Protein AF-A0A4Q9V6M1-F1 (afdb_monomer_lite)

Foldseek 3Di:
DWDWDWDADPVPRETEIETDDDDDPPVCVVLCVSLVVLLVVLVVQVVVQVVGPDFYKYKYKDLALCVQVVVVLFFAQKPDHLQRDHDPVVLVVLVVVCVVVVQVVQADPRSQKGFQPAQVDDDDPVVVVVRVVVCVVVVRCSCVNVVADVNNVMIGMMMTTRHDPVSSVVSCCVNCPPPPDD

Radius of gyration: 16.91 Å; chains: 1; bounding box: 39×59×36 Å

Sequence (182 aa):
MTGWSEMSSEKEERVIIYLGLSCVNNQYKENKLGSKLYYTFTKEALQLQSNYSNPILLFGTTATPVILLTLPKIWDKVEPNLDGSYSKHGEKIIRQIQKELDLEKFSTYHPYVLKKIAVKTRYADFERRRFKDICKKFDLRTFEILDIDETQGDRMMILCNLPSEIKFQELERKLFPQIQDA

Secondary structure (DSSP, 8-state):
-----EEEETTTTEEEEEE------GGGGGGTHHHHHHHHHHHHHHHHHTT-SSPPEEEEE-SSTTHHHHGGGTSEEEES-TTS---HHHHHHHHHHHHHTT-GGGB-SSTTEESSTTTT----HHHHHHHHHHHHHTT--HHHHTT--GGGT-EEEEEEEPPPHHHHHHHHHHHS------

pLDDT: mean 87.45, std 11.3, range [41.06, 97.69]

Structure (mmCIF, N/CA/C/O backbone):
data_AF-A0A4Q9V6M1-F1
#
_entry.id   AF-A0A4Q9V6M1-F1
#
loop_
_atom_site.group_PDB
_atom_site.id
_atom_site.type_symbol
_atom_site.label_atom_id
_atom_site.label_alt_id
_atom_site.label_comp_id
_atom_site.label_asym_id
_atom_site.label_entity_id
_atom_site.label_seq_id
_atom_site.pdbx_PDB_ins_code
_atom_site.Cartn_x
_atom_site.Cartn_y
_atom_site.Cartn_z
_atom_site.occupancy
_atom_site.B_iso_or_equiv
_atom_site.auth_seq_id
_atom_site.auth_comp_id
_atom_site.auth_asym_id
_atom_site.auth_atom_id
_atom_site.pdbx_PDB_model_num
ATOM 1 N N . MET A 1 1 ? -6.581 9.194 -11.191 1.00 41.06 1 MET A N 1
ATOM 2 C CA . MET A 1 1 ? -7.744 8.412 -10.726 1.00 41.06 1 MET A CA 1
ATOM 3 C C . MET A 1 1 ? -7.282 7.566 -9.556 1.00 41.06 1 MET A C 1
ATOM 5 O O . MET A 1 1 ? -6.180 7.041 -9.637 1.00 41.06 1 MET A O 1
ATOM 9 N N . THR A 1 2 ? -8.063 7.505 -8.486 1.00 50.19 2 THR A N 1
ATOM 10 C CA . THR A 1 2 ? -7.902 6.575 -7.361 1.00 50.19 2 THR A CA 1
ATOM 11 C C . THR A 1 2 ? -9.219 5.817 -7.282 1.00 50.19 2 THR A C 1
ATOM 13 O O . THR A 1 2 ? -10.262 6.445 -7.147 1.00 50.19 2 THR A O 1
ATOM 16 N N . GLY A 1 3 ? -9.192 4.502 -7.479 1.00 52.84 3 GLY A N 1
ATOM 17 C CA . GLY A 1 3 ? -10.361 3.654 -7.255 1.00 52.84 3 GLY A CA 1
ATOM 18 C C . GLY A 1 3 ? -10.274 3.060 -5.860 1.00 52.84 3 GLY A C 1
ATOM 19 O O . GLY A 1 3 ? -9.186 2.635 -5.467 1.00 52.84 3 GLY A O 1
ATOM 20 N N . TRP A 1 4 ? -11.384 3.031 -5.132 1.00 61.91 4 TRP A N 1
ATOM 21 C CA . TRP A 1 4 ? -11.462 2.318 -3.868 1.00 61.91 4 TRP A CA 1
ATOM 22 C C . TRP A 1 4 ? -12.788 1.589 -3.708 1.00 61.91 4 TRP A C 1
ATOM 24 O O . TRP A 1 4 ? -13.782 1.936 -4.342 1.00 61.91 4 TRP A O 1
ATOM 34 N N . SER A 1 5 ? -12.773 0.550 -2.881 1.00 61.28 5 SER A N 1
ATOM 35 C CA . SER A 1 5 ? -13.949 -0.231 -2.509 1.00 61.28 5 SER A CA 1
ATOM 36 C C . SER A 1 5 ? -13.931 -0.471 -1.011 1.00 61.28 5 SER A C 1
ATOM 38 O O . SER A 1 5 ? -12.869 -0.744 -0.445 1.00 61.28 5 SER A O 1
ATOM 40 N N . GLU A 1 6 ? -15.099 -0.375 -0.391 1.00 71.06 6 GLU A N 1
ATOM 41 C CA . GLU A 1 6 ? -15.291 -0.704 1.015 1.00 71.06 6 GLU A CA 1
ATOM 42 C C . GLU A 1 6 ? -15.527 -2.202 1.176 1.00 71.06 6 GLU A C 1
ATOM 44 O O . GLU A 1 6 ? -16.203 -2.839 0.368 1.00 71.06 6 GLU A O 1
ATOM 49 N N . MET A 1 7 ? -14.960 -2.753 2.239 1.00 74.06 7 MET A N 1
ATOM 50 C CA . MET A 1 7 ? -15.196 -4.112 2.685 1.00 74.06 7 MET A CA 1
ATOM 51 C C . MET A 1 7 ? -15.472 -4.073 4.183 1.00 74.06 7 MET A C 1
ATOM 53 O O . MET A 1 7 ? -14.733 -3.439 4.943 1.00 74.06 7 MET A O 1
ATOM 57 N N . SER A 1 8 ? -16.549 -4.730 4.598 1.00 65.69 8 SER A N 1
ATOM 58 C CA . SER A 1 8 ? -16.904 -4.880 6.005 1.00 65.69 8 SER A CA 1
ATOM 59 C C . SER A 1 8 ? -16.423 -6.241 6.484 1.00 65.69 8 SER A C 1
ATOM 61 O O . SER A 1 8 ? -16.858 -7.269 5.977 1.00 65.69 8 SER A O 1
ATOM 63 N N . SER A 1 9 ? -15.537 -6.251 7.477 1.00 61.34 9 SER A N 1
ATOM 64 C CA . SER A 1 9 ? -15.196 -7.482 8.189 1.00 61.34 9 SER A CA 1
ATOM 65 C C . SER A 1 9 ? -16.256 -7.739 9.259 1.00 61.34 9 SER A C 1
ATOM 67 O O . SER A 1 9 ? -16.283 -7.028 10.265 1.00 61.34 9 SER A O 1
ATOM 69 N N . GLU A 1 10 ? -17.096 -8.766 9.081 1.00 57.97 10 GLU A N 1
ATOM 70 C CA . GLU A 1 10 ? -18.091 -9.185 10.092 1.00 57.97 10 GLU A CA 1
ATOM 71 C C . GLU A 1 10 ? -17.448 -9.502 11.452 1.00 57.97 10 GLU A C 1
ATOM 73 O O . GLU A 1 10 ? -18.087 -9.387 12.492 1.00 57.97 10 GLU A O 1
ATOM 78 N N . LYS A 1 11 ? -16.166 -9.891 11.458 1.00 61.78 11 LYS A N 1
ATOM 79 C CA . LYS A 1 11 ? -15.429 -10.246 12.677 1.00 61.78 11 LYS A CA 1
ATOM 80 C C . LYS A 1 11 ? -14.791 -9.067 13.400 1.00 61.78 11 LYS A C 1
ATOM 82 O O . LYS A 1 11 ? -14.495 -9.201 14.582 1.00 61.78 11 LYS A O 1
ATOM 87 N N . GLU A 1 12 ? -14.526 -7.961 12.711 1.00 59.28 12 GLU A N 1
ATOM 88 C CA . GLU A 1 12 ? -13.816 -6.815 13.295 1.00 59.28 12 GLU A CA 1
ATOM 89 C C . GLU A 1 12 ? -14.648 -5.525 13.328 1.00 59.28 12 GLU A C 1
ATOM 91 O O . GLU A 1 12 ? -14.142 -4.512 13.803 1.00 59.28 12 GLU A O 1
ATOM 96 N N . GLU A 1 13 ? -15.885 -5.532 12.813 1.00 72.38 13 GLU A N 1
ATOM 97 C CA . GLU A 1 13 ? -16.752 -4.343 12.715 1.00 72.38 13 GLU A CA 1
ATOM 98 C C . GLU A 1 13 ? -15.994 -3.109 12.192 1.00 72.38 13 GLU A C 1
ATOM 100 O O . GLU A 1 13 ? -16.082 -2.002 12.729 1.00 72.38 13 GLU A O 1
ATOM 105 N N . ARG A 1 14 ? -15.166 -3.306 11.162 1.00 79.44 14 ARG A N 1
ATOM 106 C CA . ARG A 1 14 ? -14.309 -2.251 10.622 1.00 79.44 14 ARG A CA 1
ATOM 107 C C . ARG A 1 14 ? -14.441 -2.137 9.119 1.00 79.44 14 ARG A C 1
ATOM 109 O O . ARG A 1 14 ? -14.565 -3.143 8.419 1.00 79.44 14 ARG A O 1
ATOM 116 N N . VAL A 1 15 ? -14.340 -0.901 8.644 1.00 87.12 15 VAL A N 1
ATOM 117 C CA . VAL A 1 15 ? -14.247 -0.592 7.220 1.00 87.12 15 VAL A CA 1
ATOM 118 C C . VAL A 1 15 ? -12.803 -0.757 6.775 1.00 87.12 15 VAL A C 1
ATOM 120 O O . VAL A 1 15 ? -11.878 -0.190 7.367 1.00 87.12 15 VAL A O 1
ATOM 123 N N . ILE A 1 16 ? -12.622 -1.539 5.718 1.00 90.31 16 ILE A N 1
ATOM 124 C CA . ILE A 1 16 ? -11.350 -1.697 5.028 1.00 90.31 16 ILE A CA 1
ATOM 125 C C . ILE A 1 16 ? -11.520 -1.150 3.610 1.00 90.31 16 ILE A C 1
ATOM 127 O O . ILE A 1 16 ? -12.424 -1.561 2.887 1.00 90.31 16 ILE A O 1
ATOM 131 N N . ILE A 1 17 ? -10.656 -0.218 3.215 1.00 91.06 17 ILE A N 1
ATOM 132 C CA . ILE A 1 17 ? -10.711 0.455 1.920 1.00 91.06 17 ILE A CA 1
ATOM 133 C C . ILE A 1 17 ? -9.565 -0.037 1.036 1.00 91.06 17 ILE A C 1
ATOM 135 O O . ILE A 1 17 ? -8.391 0.095 1.391 1.00 91.06 17 ILE A O 1
ATOM 139 N N . TYR A 1 18 ? -9.894 -0.572 -0.140 1.00 90.62 18 TYR A N 1
ATOM 140 C CA . TYR A 1 18 ? -8.885 -0.903 -1.146 1.00 90.62 18 TYR A CA 1
ATOM 141 C C . TYR A 1 18 ? -8.310 0.363 -1.791 1.00 90.62 18 TYR A C 1
ATOM 143 O O . TYR A 1 18 ? -9.040 1.190 -2.320 1.00 90.62 18 TYR A O 1
ATOM 151 N N . LEU A 1 19 ? -6.992 0.495 -1.811 1.00 85.12 19 LEU A N 1
ATOM 152 C CA . LEU A 1 19 ? -6.237 1.536 -2.485 1.00 85.12 19 LEU A CA 1
ATOM 153 C C . LEU A 1 19 ? -5.849 1.044 -3.877 1.00 85.12 19 LEU A C 1
ATOM 155 O O . LEU A 1 19 ? -4.853 0.339 -4.061 1.00 85.12 19 LEU A O 1
ATOM 159 N N . GLY A 1 20 ? -6.644 1.434 -4.868 1.00 76.19 20 GLY A N 1
ATOM 160 C CA . GLY A 1 20 ? -6.369 1.140 -6.264 1.00 76.19 20 GLY A CA 1
ATOM 161 C C . GLY A 1 20 ? -5.202 1.938 -6.852 1.00 76.19 20 GLY A C 1
ATOM 162 O O . GLY A 1 20 ? -4.547 2.765 -6.211 1.00 76.19 20 GLY A O 1
ATOM 163 N N . LEU A 1 21 ? -4.956 1.691 -8.139 1.00 65.62 21 LEU A N 1
ATOM 164 C CA . LEU A 1 21 ? -3.894 2.328 -8.915 1.00 65.62 21 LEU A CA 1
ATOM 165 C C . LEU A 1 21 ? -4.053 3.852 -8.945 1.00 65.62 21 LEU A C 1
ATOM 167 O O . LEU A 1 21 ? -5.059 4.363 -9.431 1.00 65.62 21 LEU A O 1
ATOM 171 N N . SER A 1 22 ? -3.009 4.575 -8.533 1.00 69.69 22 SER A N 1
ATOM 172 C CA . SER A 1 22 ? -2.840 5.988 -8.868 1.00 69.69 22 SER A CA 1
ATOM 173 C C . SER A 1 22 ? -1.962 6.112 -10.113 1.00 69.69 22 SER A C 1
ATOM 175 O O . SER A 1 22 ? -0.796 5.707 -10.099 1.00 69.69 22 SER A O 1
ATOM 177 N N . CYS A 1 23 ? -2.490 6.701 -11.181 1.00 70.88 23 CYS A N 1
ATOM 178 C CA . CYS A 1 23 ? -1.719 7.034 -12.375 1.00 70.88 23 CYS A CA 1
ATOM 179 C C . CYS A 1 23 ? -1.672 8.551 -12.586 1.00 70.88 23 CYS A C 1
ATOM 181 O O . CYS A 1 23 ? -2.643 9.270 -12.340 1.00 70.88 23 CYS A O 1
ATOM 183 N N . VAL A 1 24 ? -0.517 9.030 -13.043 1.00 75.44 24 VAL A N 1
ATOM 184 C CA . VAL A 1 24 ? -0.285 10.421 -13.436 1.00 75.44 24 VAL A CA 1
ATOM 185 C C . VAL A 1 24 ? 0.382 10.386 -14.801 1.00 75.44 24 VAL A C 1
ATOM 187 O O . VAL A 1 24 ? 1.338 9.631 -14.998 1.00 75.44 24 VAL A O 1
ATOM 190 N N . ASN A 1 25 ? -0.114 11.192 -15.737 1.00 74.38 25 ASN A N 1
ATOM 191 C CA . ASN A 1 25 ? 0.525 11.354 -17.039 1.00 74.38 25 ASN A CA 1
ATOM 192 C C . ASN A 1 25 ? 1.978 11.829 -16.839 1.00 74.38 25 ASN A C 1
ATOM 194 O O . ASN A 1 25 ? 2.245 12.723 -16.035 1.00 74.38 25 ASN A O 1
ATOM 198 N N . ASN A 1 26 ? 2.916 11.210 -17.565 1.00 72.12 26 ASN A N 1
ATOM 199 C CA . ASN A 1 26 ? 4.349 11.490 -17.479 1.00 72.12 26 ASN A CA 1
ATOM 200 C C . ASN A 1 26 ? 4.680 12.984 -17.578 1.00 72.12 26 ASN A C 1
ATOM 202 O O . ASN A 1 26 ? 5.561 13.438 -16.854 1.00 72.12 26 ASN A O 1
ATOM 206 N N . GLN A 1 27 ? 3.939 13.740 -18.393 1.00 76.81 27 GLN A N 1
ATOM 207 C CA . GLN A 1 27 ? 4.121 15.185 -18.576 1.00 76.81 27 GLN A CA 1
ATOM 208 C C . GLN A 1 27 ? 3.910 16.005 -17.294 1.00 76.81 27 GLN A C 1
ATOM 210 O O . GLN A 1 27 ? 4.387 17.128 -17.202 1.00 76.81 27 GLN A O 1
ATOM 215 N N . TYR A 1 28 ? 3.229 15.448 -16.289 1.00 77.50 28 TYR A N 1
ATOM 216 C CA . TYR A 1 28 ? 2.901 16.141 -15.042 1.00 77.50 28 TYR A CA 1
ATOM 217 C C . TYR A 1 28 ? 3.469 15.453 -13.793 1.00 77.50 28 TYR A C 1
ATOM 219 O O . TYR A 1 28 ? 3.050 15.755 -12.671 1.00 77.50 28 TYR A O 1
ATOM 227 N N . LYS A 1 29 ? 4.417 14.517 -13.952 1.00 68.94 29 LYS A N 1
ATOM 228 C CA . LYS A 1 29 ? 5.021 13.793 -12.818 1.00 68.94 29 LYS A CA 1
ATOM 229 C C . LYS A 1 29 ? 5.750 14.718 -11.837 1.00 68.94 29 LYS A C 1
ATOM 231 O O . LYS A 1 29 ? 5.734 14.443 -10.639 1.00 68.94 29 LYS A O 1
ATOM 236 N N . GLU A 1 30 ? 6.321 15.821 -12.315 1.00 72.62 30 GLU A N 1
ATOM 237 C CA . GLU A 1 30 ? 7.067 16.774 -11.479 1.00 72.62 30 GLU A CA 1
ATOM 238 C C . GLU A 1 30 ? 6.159 17.658 -10.606 1.00 72.62 30 GLU A C 1
ATOM 240 O O . GLU A 1 30 ? 6.577 18.144 -9.558 1.00 72.62 30 GLU A O 1
ATOM 245 N N . ASN A 1 31 ? 4.866 17.754 -10.934 1.00 76.44 31 ASN A N 1
ATOM 246 C CA . ASN A 1 31 ? 3.902 18.610 -10.230 1.00 76.44 31 ASN A CA 1
ATOM 247 C C . ASN A 1 31 ? 3.324 17.982 -8.948 1.00 76.44 31 ASN A C 1
ATOM 249 O O . ASN A 1 31 ? 2.294 18.432 -8.437 1.00 76.44 31 ASN A O 1
ATOM 253 N N . LYS A 1 32 ? 3.943 16.905 -8.440 1.00 81.38 32 LYS A N 1
ATOM 254 C CA . LYS A 1 32 ? 3.490 16.137 -7.263 1.00 81.38 32 LYS A CA 1
ATOM 255 C C . LYS A 1 32 ? 2.017 15.690 -7.337 1.00 81.38 32 LYS A C 1
ATOM 257 O O . LYS A 1 32 ? 1.391 15.455 -6.304 1.00 81.38 32 LYS A O 1
ATOM 262 N N . LEU A 1 33 ? 1.447 15.542 -8.540 1.00 82.88 33 LEU A N 1
ATOM 263 C CA . LEU A 1 33 ? 0.019 15.231 -8.708 1.00 82.88 33 LEU A CA 1
ATOM 264 C C . LEU A 1 33 ? -0.380 13.906 -8.051 1.00 82.88 33 LEU A C 1
ATOM 266 O O . LEU A 1 33 ? -1.464 13.812 -7.490 1.00 82.88 33 LEU A O 1
ATOM 270 N N . GLY A 1 34 ? 0.504 12.903 -8.059 1.00 82.12 34 GLY A N 1
ATOM 271 C CA . GLY A 1 34 ? 0.242 11.625 -7.392 1.00 82.12 34 GLY A CA 1
ATOM 272 C C . GLY A 1 34 ? 0.051 11.797 -5.884 1.00 82.12 34 GLY A C 1
ATOM 273 O O . GLY A 1 34 ? -0.902 11.279 -5.316 1.00 82.12 34 GLY A O 1
ATOM 274 N N . SER A 1 35 ? 0.899 12.603 -5.243 1.00 85.56 35 SER A N 1
ATOM 275 C CA . SER A 1 35 ? 0.762 12.915 -3.818 1.00 85.56 35 SER A CA 1
ATOM 276 C C . SER A 1 35 ? -0.483 13.751 -3.522 1.00 85.56 35 SER A C 1
ATOM 278 O O . SER A 1 35 ? -1.119 13.527 -2.499 1.00 85.56 35 SER A O 1
ATOM 280 N N . LYS A 1 36 ? -0.872 14.670 -4.419 1.00 88.44 36 LYS A N 1
ATOM 281 C CA . LYS A 1 36 ? -2.126 15.430 -4.286 1.00 88.44 36 LYS A CA 1
ATOM 282 C C . LYS A 1 36 ? -3.361 14.531 -4.393 1.00 88.44 36 LYS A C 1
ATOM 284 O O . LYS A 1 36 ? -4.284 14.711 -3.613 1.00 88.44 36 LYS A O 1
ATOM 289 N N . LEU A 1 37 ? -3.350 13.528 -5.277 1.00 87.00 37 LEU A N 1
ATOM 290 C CA . LEU A 1 37 ? -4.416 12.518 -5.345 1.00 87.00 37 LEU A CA 1
ATOM 291 C C . LEU A 1 37 ? -4.535 11.737 -4.031 1.00 87.00 37 LEU A C 1
ATOM 293 O O . LEU A 1 37 ? -5.634 11.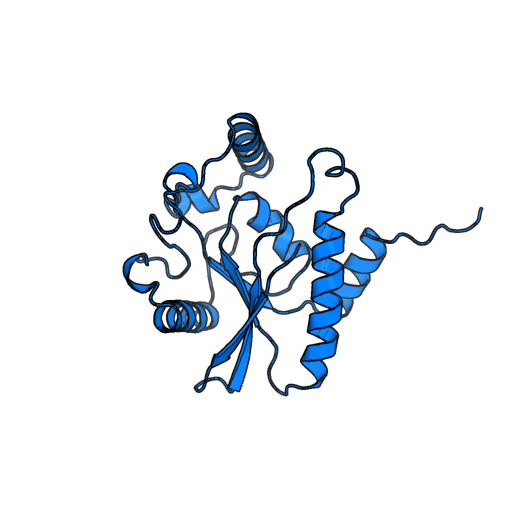599 -3.502 1.00 87.00 37 LEU A O 1
ATOM 297 N N . TYR A 1 38 ? -3.409 11.277 -3.474 1.00 88.94 38 TYR A N 1
ATOM 298 C CA . TYR A 1 38 ? -3.416 10.605 -2.173 1.00 88.94 38 TYR A CA 1
ATOM 299 C C . TYR A 1 38 ? -3.880 11.520 -1.037 1.00 88.94 38 TYR A C 1
ATOM 301 O O . TYR A 1 38 ? -4.592 11.053 -0.153 1.00 88.94 38 TYR A O 1
ATOM 309 N N . TYR A 1 39 ? -3.530 12.809 -1.060 1.00 91.56 39 TYR A N 1
ATOM 310 C CA . TYR A 1 39 ? -4.034 13.786 -0.093 1.00 91.56 39 TYR A CA 1
ATOM 311 C C . TYR A 1 39 ? -5.556 13.946 -0.190 1.00 91.56 39 TYR A C 1
ATOM 313 O O . TYR A 1 39 ? -6.225 13.847 0.835 1.00 91.56 39 TYR A O 1
ATOM 321 N N . THR A 1 40 ? -6.112 14.132 -1.394 1.00 90.75 40 THR A N 1
ATOM 322 C CA . THR A 1 40 ? -7.566 14.271 -1.587 1.00 90.75 40 THR A CA 1
ATOM 323 C C . THR A 1 40 ? -8.304 13.042 -1.070 1.00 90.75 40 THR A C 1
ATOM 325 O O . THR A 1 40 ? -9.200 13.182 -0.245 1.00 90.75 40 THR A O 1
ATOM 328 N N . PHE A 1 41 ? -7.856 11.845 -1.458 1.00 91.56 41 PHE A N 1
ATOM 329 C CA . PHE A 1 41 ? -8.413 10.599 -0.933 1.00 91.56 41 PHE A CA 1
ATOM 330 C C . PHE A 1 41 ? -8.319 10.529 0.599 1.00 91.56 41 PHE A C 1
ATOM 332 O O . PHE A 1 41 ? -9.283 10.189 1.274 1.00 91.56 41 PHE A O 1
ATOM 339 N N . THR A 1 42 ? -7.160 10.875 1.165 1.00 92.25 42 THR A N 1
ATOM 340 C CA . THR A 1 42 ? -6.949 10.822 2.618 1.00 92.25 42 THR A CA 1
ATOM 341 C C . THR A 1 42 ? -7.890 11.773 3.352 1.00 92.25 42 THR A C 1
ATOM 343 O O . THR A 1 42 ? -8.436 11.403 4.386 1.00 92.25 42 THR A O 1
ATOM 346 N N . LYS A 1 43 ? -8.122 12.971 2.805 1.00 93.56 43 LYS A N 1
ATOM 347 C CA . LYS A 1 43 ? -9.065 13.948 3.356 1.00 93.56 43 LYS A CA 1
ATOM 348 C C . LYS A 1 43 ? -10.488 13.392 3.397 1.00 93.56 43 LYS A C 1
ATOM 350 O O . LYS A 1 43 ? -11.149 13.495 4.425 1.00 93.56 43 LYS A O 1
ATOM 355 N N . GLU A 1 44 ? -10.940 12.786 2.303 1.00 92.31 44 GLU A N 1
ATOM 356 C CA . GLU A 1 44 ? -12.268 12.165 2.211 1.00 92.31 44 GLU A CA 1
ATOM 357 C C . GLU A 1 44 ? -12.399 10.976 3.173 1.00 92.31 44 GLU A C 1
ATOM 359 O O . GLU A 1 44 ? -13.384 10.865 3.899 1.00 92.31 44 GLU A O 1
ATOM 364 N N . ALA A 1 45 ? -11.374 10.128 3.262 1.00 91.88 45 ALA A N 1
ATOM 365 C CA . ALA A 1 45 ? -11.373 8.989 4.173 1.00 91.88 45 ALA A CA 1
ATOM 366 C C . ALA A 1 45 ? -11.341 9.410 5.658 1.00 91.88 45 ALA A C 1
ATOM 368 O O . ALA A 1 45 ? -11.984 8.770 6.488 1.00 91.88 45 ALA A O 1
ATOM 369 N N . LEU A 1 46 ? -10.655 10.507 6.005 1.00 93.31 46 LEU A N 1
ATOM 370 C CA . LEU A 1 46 ? -10.695 11.095 7.352 1.00 93.31 46 LEU A CA 1
ATOM 371 C C . LEU A 1 46 ? -12.075 11.673 7.692 1.00 93.31 46 LEU A C 1
ATOM 373 O O . LEU A 1 46 ? -12.526 11.547 8.827 1.00 93.31 46 LEU A O 1
ATOM 377 N N . GLN A 1 47 ? -12.776 12.268 6.723 1.00 92.50 47 GLN A N 1
ATOM 378 C CA . GLN A 1 47 ? -14.166 12.689 6.923 1.00 92.50 47 GLN A CA 1
ATOM 379 C C . GLN A 1 47 ? -15.073 11.476 7.154 1.00 92.50 47 GLN A C 1
ATOM 381 O O . GLN A 1 47 ? -15.865 11.470 8.096 1.00 92.50 47 GLN A O 1
ATOM 386 N N . LEU A 1 48 ? -14.903 10.421 6.354 1.00 90.38 48 LEU A N 1
ATOM 387 C CA . LEU A 1 48 ? -15.646 9.170 6.490 1.00 90.38 48 LEU A CA 1
ATOM 388 C C . LEU A 1 48 ? -15.408 8.485 7.846 1.00 90.38 48 LEU A C 1
ATOM 390 O O . LEU A 1 48 ? -16.352 7.958 8.429 1.00 90.38 48 LEU A O 1
ATOM 394 N N . GLN A 1 49 ? -14.181 8.535 8.379 1.00 90.75 49 GLN A N 1
ATOM 395 C CA . GLN A 1 49 ? -13.812 7.958 9.680 1.00 90.75 49 GLN A CA 1
ATOM 396 C C . GLN A 1 49 ? -14.718 8.422 10.828 1.00 90.75 49 GLN A C 1
ATOM 398 O O . GLN A 1 49 ? -14.945 7.651 11.758 1.00 90.75 49 GLN A O 1
ATOM 403 N N . SER A 1 50 ? -15.253 9.646 10.768 1.00 89.81 50 SER A N 1
ATOM 404 C CA . SER A 1 50 ? -16.140 10.183 11.811 1.00 89.81 50 SER A CA 1
ATOM 405 C C . SER A 1 50 ? -17.450 9.400 11.982 1.00 89.81 50 SER A C 1
ATOM 407 O O . SER A 1 50 ? -18.062 9.468 13.045 1.00 89.81 50 SER A O 1
ATOM 409 N N . ASN A 1 51 ? -17.843 8.605 10.980 1.00 89.25 51 ASN A N 1
ATOM 410 C CA . ASN A 1 51 ? -19.042 7.766 11.018 1.00 89.25 51 ASN A CA 1
ATOM 411 C C . ASN A 1 51 ? -18.805 6.386 11.656 1.00 89.25 51 ASN A C 1
ATOM 413 O O . ASN A 1 51 ? -19.747 5.606 11.780 1.00 89.25 51 ASN A O 1
ATOM 417 N N . TYR A 1 52 ? -17.567 6.065 12.045 1.00 86.25 52 TYR A N 1
ATOM 418 C CA . TYR A 1 52 ? -17.188 4.734 12.517 1.00 86.25 52 TYR A CA 1
ATOM 419 C C . TYR A 1 52 ? -16.443 4.800 13.851 1.00 86.25 52 TYR A C 1
ATOM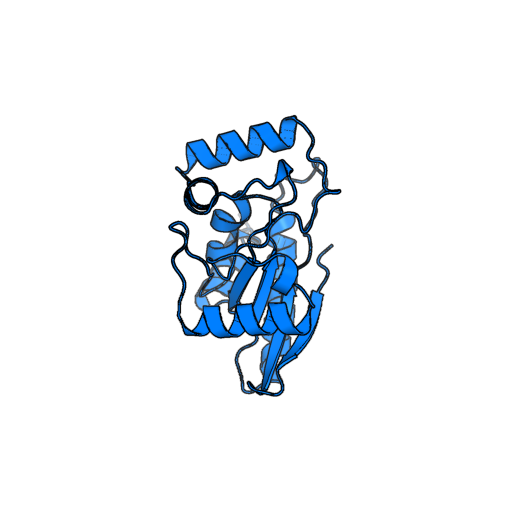 421 O O . TYR A 1 52 ? -15.546 5.619 14.047 1.00 86.25 52 TYR A O 1
ATOM 429 N N . SER A 1 53 ? -16.784 3.887 14.762 1.00 86.50 53 SER A N 1
ATOM 430 C CA . SER A 1 53 ? -16.111 3.723 16.059 1.00 86.50 53 SER A CA 1
ATOM 431 C C . SER A 1 53 ? -14.707 3.131 15.916 1.00 86.50 53 SER A C 1
ATOM 433 O O . SER A 1 53 ? -13.794 3.495 16.657 1.00 86.50 53 SER A O 1
ATOM 435 N N . ASN A 1 54 ? -14.526 2.231 14.947 1.00 87.81 54 ASN A N 1
ATOM 436 C CA . ASN A 1 54 ? -13.254 1.583 14.666 1.00 87.81 54 ASN A CA 1
ATOM 437 C C . ASN A 1 54 ? -12.443 2.358 13.615 1.00 87.81 54 ASN A C 1
ATOM 439 O O . ASN A 1 54 ? -13.009 2.849 12.633 1.00 87.81 54 ASN A O 1
ATOM 443 N N . PRO A 1 55 ? -11.104 2.427 13.755 1.00 90.19 55 PRO A N 1
ATOM 444 C CA . PRO A 1 55 ? -10.252 3.019 12.735 1.00 90.19 55 PRO A CA 1
ATOM 445 C C . PRO A 1 55 ? -10.361 2.283 11.395 1.00 90.19 55 PRO A C 1
ATOM 447 O O . PRO A 1 55 ? -10.147 1.061 11.331 1.00 90.19 55 PRO A O 1
ATOM 450 N N . ILE A 1 56 ? -10.631 3.053 10.341 1.00 92.50 56 ILE A N 1
ATOM 451 C CA . ILE A 1 56 ? -10.598 2.639 8.944 1.00 92.50 56 ILE A CA 1
ATOM 452 C C . ILE A 1 56 ? -9.192 2.144 8.624 1.00 92.50 56 ILE A C 1
ATOM 454 O O . ILE A 1 56 ? -8.185 2.799 8.919 1.00 92.50 56 ILE A O 1
ATOM 458 N N . LEU A 1 57 ? -9.140 0.976 7.994 1.00 93.94 57 LEU A N 1
ATOM 459 C CA . LEU A 1 57 ? -7.915 0.438 7.427 1.00 93.94 57 LEU A CA 1
ATOM 460 C C . LEU A 1 57 ? -7.898 0.640 5.927 1.00 93.94 57 LEU A C 1
ATOM 462 O O . LEU A 1 57 ? -8.926 0.614 5.257 1.00 93.94 57 LEU A O 1
ATOM 466 N N . LEU A 1 58 ? -6.698 0.791 5.403 1.00 94.75 58 LEU A N 1
ATOM 467 C CA . LEU A 1 58 ? -6.428 0.867 3.987 1.00 94.75 58 LEU A CA 1
ATOM 468 C C . LEU A 1 58 ? -5.604 -0.357 3.598 1.00 94.75 58 LEU A C 1
ATOM 470 O O . LEU A 1 58 ? -4.679 -0.731 4.320 1.00 94.75 58 LEU A O 1
ATOM 474 N N . PHE A 1 59 ? -5.894 -0.965 2.455 1.00 94.62 59 PHE A N 1
ATOM 475 C CA . PHE A 1 59 ? -5.038 -2.011 1.901 1.00 94.62 59 PHE A CA 1
ATOM 476 C C . PHE A 1 59 ? -4.842 -1.832 0.407 1.00 94.62 59 PHE A C 1
ATOM 478 O O . PHE A 1 59 ? -5.692 -1.275 -0.265 1.00 94.62 59 PHE A O 1
ATOM 485 N N . GLY A 1 60 ? -3.744 -2.320 -0.148 1.00 93.31 60 GLY A N 1
ATOM 486 C CA . GLY A 1 60 ? -3.494 -2.239 -1.584 1.00 93.31 60 GLY A CA 1
ATOM 487 C C . GLY A 1 60 ? -2.516 -3.300 -2.047 1.00 93.31 60 GLY A C 1
ATOM 488 O O . GLY A 1 60 ? -2.036 -4.101 -1.252 1.00 93.31 60 GLY A O 1
ATOM 489 N N . THR A 1 61 ? -2.190 -3.292 -3.335 1.00 93.38 61 THR A N 1
ATOM 490 C CA . THR A 1 61 ? -1.105 -4.108 -3.894 1.00 93.38 61 THR A CA 1
ATOM 491 C C . THR A 1 61 ? -0.067 -3.210 -4.543 1.00 93.38 61 THR A C 1
ATOM 493 O O . THR A 1 61 ? -0.422 -2.262 -5.248 1.00 93.38 61 THR A O 1
ATOM 496 N N . THR A 1 62 ? 1.214 -3.505 -4.348 1.00 90.00 62 THR A N 1
ATOM 497 C CA . THR A 1 62 ? 2.300 -2.764 -4.984 1.00 90.00 62 THR A CA 1
ATOM 498 C C . THR A 1 62 ? 2.221 -2.908 -6.495 1.00 90.00 62 THR A C 1
ATOM 500 O O . THR A 1 62 ? 2.032 -3.999 -7.007 1.00 90.00 62 THR A O 1
ATOM 503 N N . ALA A 1 63 ? 2.380 -1.811 -7.226 1.00 81.25 63 ALA A N 1
ATOM 504 C CA . ALA A 1 63 ? 2.693 -1.872 -8.654 1.00 81.25 63 ALA A CA 1
ATOM 505 C C . ALA A 1 63 ? 4.170 -1.564 -8.926 1.00 81.25 63 ALA A C 1
ATOM 507 O O . ALA A 1 63 ? 4.618 -1.721 -10.056 1.00 81.25 63 ALA A O 1
ATOM 508 N N . THR A 1 64 ? 4.881 -1.020 -7.935 1.00 85.00 64 THR A N 1
ATOM 509 C CA . THR A 1 64 ? 6.311 -0.707 -7.992 1.00 85.00 64 THR A CA 1
ATOM 510 C C . THR A 1 64 ? 6.870 -0.782 -6.566 1.00 85.00 64 THR A C 1
ATOM 512 O O . THR A 1 64 ? 6.155 -0.353 -5.650 1.00 85.00 64 THR A O 1
ATOM 515 N N . PRO A 1 65 ? 8.143 -1.150 -6.342 1.00 86.12 65 PRO A N 1
ATOM 516 C CA . PRO A 1 65 ? 8.752 -1.135 -5.006 1.00 86.12 65 PRO A CA 1
ATOM 517 C C . PRO A 1 65 ? 8.841 0.279 -4.404 1.00 86.12 65 PRO A C 1
ATOM 519 O O . PRO A 1 65 ? 8.828 0.453 -3.189 1.00 86.12 65 PRO A O 1
ATOM 522 N N . VAL A 1 66 ? 8.839 1.325 -5.240 1.00 86.56 66 VAL A N 1
ATOM 523 C CA . VAL A 1 66 ? 8.910 2.743 -4.822 1.00 86.56 66 VAL A CA 1
ATOM 524 C C . VAL A 1 66 ? 7.773 3.137 -3.874 1.00 86.56 66 VAL A C 1
ATOM 526 O O . VAL A 1 66 ? 7.902 4.078 -3.085 1.00 86.56 66 VAL A O 1
ATOM 529 N N . ILE A 1 67 ? 6.651 2.420 -3.936 1.00 87.81 67 ILE A N 1
ATOM 530 C CA . ILE A 1 67 ? 5.495 2.681 -3.084 1.00 87.81 67 ILE A CA 1
ATOM 531 C C . ILE A 1 67 ? 5.842 2.493 -1.598 1.00 87.81 67 ILE A C 1
ATOM 533 O O . ILE A 1 67 ? 5.384 3.278 -0.773 1.00 87.81 67 ILE A O 1
ATOM 537 N N . LEU A 1 68 ? 6.772 1.589 -1.269 1.00 90.94 68 LEU A N 1
ATOM 538 C CA . LEU A 1 68 ? 7.246 1.345 0.099 1.00 90.94 68 LEU A CA 1
ATOM 539 C C . LEU A 1 68 ? 7.962 2.545 0.717 1.00 90.94 68 LEU A C 1
ATOM 541 O O . LEU A 1 68 ? 7.930 2.737 1.924 1.00 90.94 68 LEU A O 1
ATOM 545 N N . LEU A 1 69 ? 8.556 3.401 -0.114 1.00 91.00 69 LEU A N 1
ATOM 546 C CA . LEU A 1 69 ? 9.192 4.645 0.327 1.00 91.00 69 LEU A CA 1
ATOM 547 C C . LEU A 1 69 ? 8.207 5.818 0.382 1.00 91.00 69 LEU A C 1
ATOM 549 O O . LEU A 1 69 ? 8.504 6.865 0.962 1.00 91.00 69 LEU A O 1
ATOM 553 N N . THR A 1 70 ? 7.067 5.681 -0.295 1.00 88.75 70 THR A N 1
ATOM 554 C CA . THR A 1 70 ? 6.099 6.762 -0.491 1.00 88.75 70 THR A CA 1
ATOM 555 C C . THR A 1 70 ? 5.002 6.708 0.558 1.00 88.75 70 THR A C 1
ATOM 557 O O . THR A 1 70 ? 4.729 7.723 1.195 1.00 88.75 70 THR A O 1
ATOM 560 N N . LEU A 1 71 ? 4.404 5.535 0.778 1.00 91.12 71 LEU A N 1
ATOM 561 C CA . LEU A 1 71 ? 3.251 5.395 1.666 1.00 91.12 71 LEU A CA 1
ATOM 562 C C . LEU A 1 71 ? 3.537 5.773 3.123 1.00 91.12 71 LEU A C 1
ATOM 564 O O . LEU A 1 71 ? 2.712 6.489 3.686 1.00 91.12 71 LEU A O 1
ATOM 568 N N . PRO A 1 72 ? 4.692 5.433 3.730 1.00 92.88 72 PRO A N 1
ATOM 569 C CA . PRO A 1 72 ? 4.978 5.828 5.114 1.00 92.88 72 PRO A CA 1
ATOM 570 C C . PRO A 1 72 ? 5.042 7.347 5.337 1.00 92.88 72 PRO A C 1
ATOM 572 O O . PRO A 1 72 ? 4.909 7.818 6.466 1.00 92.88 72 PRO A O 1
ATOM 575 N N . LYS A 1 73 ? 5.230 8.132 4.264 1.00 91.19 73 LYS A N 1
ATOM 576 C CA . LYS A 1 73 ? 5.221 9.605 4.307 1.00 91.19 73 LYS A CA 1
ATOM 577 C C . LYS A 1 73 ? 3.810 10.194 4.305 1.00 91.19 73 LYS A C 1
ATOM 579 O O . LYS A 1 73 ? 3.669 11.389 4.543 1.00 91.19 73 LYS A O 1
ATOM 584 N N . ILE A 1 74 ? 2.805 9.383 3.982 1.00 92.00 74 ILE A N 1
ATOM 585 C CA . ILE A 1 74 ? 1.407 9.791 3.802 1.00 92.00 74 ILE A CA 1
ATOM 586 C C . ILE A 1 74 ? 0.541 9.180 4.901 1.00 92.00 74 ILE A C 1
ATOM 588 O O . ILE A 1 74 ? -0.250 9.891 5.503 1.00 92.00 74 ILE A O 1
ATOM 592 N N . TRP A 1 75 ? 0.721 7.891 5.184 1.00 95.00 75 TRP A N 1
ATOM 593 C CA . TRP A 1 75 ? -0.115 7.098 6.084 1.00 95.00 75 TRP A CA 1
ATOM 594 C C . TRP A 1 75 ? 0.669 6.543 7.270 1.00 95.00 75 TRP A C 1
ATOM 596 O O . TRP A 1 75 ? 1.906 6.555 7.288 1.00 95.00 75 TRP A O 1
ATOM 606 N N . ASP A 1 76 ? -0.065 6.078 8.279 1.00 96.12 76 ASP A N 1
ATOM 607 C CA . ASP A 1 76 ? 0.494 5.505 9.501 1.00 96.12 76 ASP A CA 1
ATOM 608 C C . ASP A 1 76 ? 0.462 3.980 9.475 1.00 96.12 76 ASP A C 1
ATOM 610 O O . ASP A 1 76 ? -0.338 3.373 8.767 1.00 96.12 76 ASP A O 1
ATOM 614 N N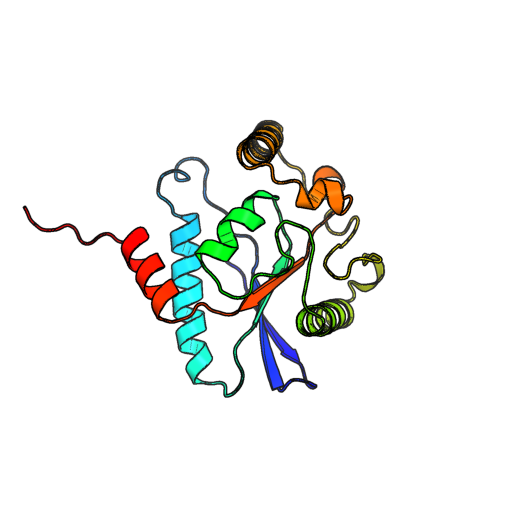 . LYS A 1 77 ? 1.355 3.361 10.259 1.00 95.69 77 LYS A N 1
ATOM 615 C CA . LYS A 1 77 ? 1.438 1.900 10.439 1.00 95.69 77 LYS A CA 1
ATOM 616 C C . LYS A 1 77 ? 1.418 1.126 9.112 1.00 95.69 77 LYS A C 1
ATOM 618 O O . LYS A 1 77 ? 0.658 0.179 8.951 1.00 95.69 77 LYS A O 1
ATOM 623 N N . VAL A 1 78 ? 2.226 1.576 8.151 1.00 96.19 78 VAL A N 1
ATOM 624 C CA . VAL A 1 78 ? 2.365 0.899 6.858 1.00 96.19 78 VAL A CA 1
ATOM 625 C C . VAL A 1 78 ? 3.084 -0.430 7.068 1.00 96.19 78 VAL A C 1
ATOM 627 O O . VAL A 1 78 ? 4.200 -0.446 7.579 1.00 96.19 78 VAL A O 1
ATOM 630 N N . GLU A 1 79 ? 2.451 -1.519 6.651 1.00 97.06 79 GLU A N 1
ATOM 631 C CA . GLU A 1 79 ? 2.982 -2.876 6.716 1.00 97.06 79 GLU A CA 1
ATOM 632 C C . GLU A 1 79 ? 2.928 -3.553 5.332 1.00 97.06 79 GLU A C 1
ATOM 634 O O . GLU A 1 79 ? 1.976 -3.324 4.577 1.00 97.06 79 GLU A O 1
ATOM 639 N N . PRO A 1 80 ? 3.916 -4.400 4.987 1.00 96.19 80 PRO A N 1
ATOM 640 C CA . PRO A 1 80 ? 5.090 -4.730 5.794 1.00 96.19 80 PRO A CA 1
ATOM 641 C C . PRO A 1 80 ? 6.121 -3.583 5.794 1.00 96.19 80 PRO A C 1
ATOM 643 O O . PRO A 1 80 ? 6.083 -2.687 4.947 1.00 96.19 80 PRO A O 1
ATOM 646 N N . ASN A 1 81 ? 7.045 -3.611 6.755 1.00 95.06 81 ASN A N 1
ATOM 647 C CA . ASN A 1 81 ? 8.192 -2.706 6.817 1.00 95.06 81 ASN A CA 1
ATOM 648 C C . ASN A 1 81 ? 9.175 -2.968 5.659 1.00 95.06 81 ASN A C 1
ATOM 650 O O . ASN A 1 81 ? 9.078 -3.961 4.937 1.00 95.06 81 ASN A O 1
ATOM 654 N N . LEU A 1 82 ? 10.171 -2.090 5.493 1.00 93.88 82 LEU A N 1
ATOM 655 C CA . LEU A 1 82 ? 11.177 -2.218 4.425 1.00 93.88 82 LEU A CA 1
ATOM 656 C C . LEU A 1 82 ? 12.042 -3.487 4.542 1.00 93.88 82 LEU A C 1
ATOM 658 O O . LEU A 1 82 ? 12.584 -3.949 3.542 1.00 93.88 82 LEU A O 1
ATOM 662 N N . ASP A 1 83 ? 12.164 -4.067 5.730 1.00 93.94 83 ASP A N 1
ATOM 663 C CA . ASP A 1 83 ? 12.846 -5.346 5.963 1.00 93.94 83 ASP A CA 1
ATOM 664 C C . ASP A 1 83 ? 11.921 -6.567 5.782 1.00 93.94 83 ASP A C 1
ATOM 666 O O . ASP A 1 83 ? 12.350 -7.703 5.962 1.00 93.94 83 ASP A O 1
ATOM 670 N N . GLY A 1 84 ? 10.653 -6.341 5.426 1.00 94.31 84 GLY A N 1
ATOM 671 C CA . GLY A 1 84 ? 9.625 -7.369 5.308 1.00 94.31 84 GLY A CA 1
ATOM 672 C C . GLY A 1 84 ? 8.926 -7.713 6.625 1.00 94.31 84 GLY A C 1
ATOM 673 O O . GLY A 1 84 ? 7.971 -8.479 6.607 1.00 94.31 84 GLY A O 1
ATOM 674 N N . SER A 1 85 ? 9.332 -7.153 7.767 1.00 96.62 85 SER A N 1
ATOM 675 C CA . SER A 1 85 ? 8.664 -7.431 9.043 1.00 96.62 85 SER A CA 1
ATOM 676 C C . SER A 1 85 ? 7.234 -6.872 9.085 1.00 96.62 85 SER A C 1
ATOM 678 O O . SER A 1 85 ? 6.908 -5.871 8.445 1.00 96.62 85 SER A O 1
ATOM 680 N N . TYR A 1 86 ? 6.359 -7.527 9.848 1.00 97.50 86 TYR A N 1
ATOM 681 C CA . TYR A 1 86 ? 4.953 -7.152 10.014 1.00 97.50 86 TYR A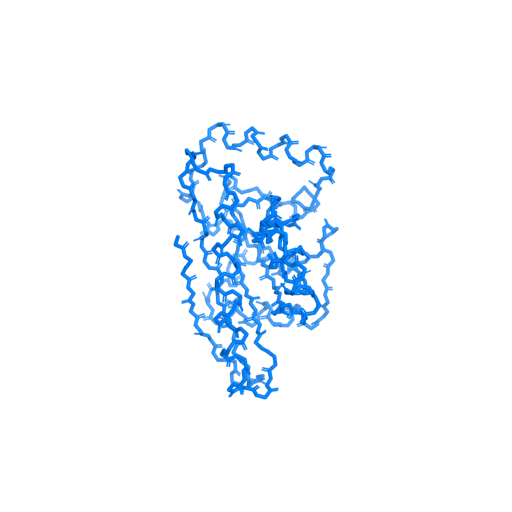 CA 1
ATOM 682 C C . TYR A 1 86 ? 4.444 -7.560 11.401 1.00 97.50 86 TYR A C 1
ATOM 684 O O . TYR A 1 86 ? 5.016 -8.437 12.057 1.00 97.50 86 TYR A O 1
ATOM 692 N N . SER A 1 87 ? 3.355 -6.944 11.864 1.00 97.50 87 SER A N 1
ATOM 693 C CA . SER A 1 87 ? 2.728 -7.318 13.132 1.00 97.50 87 SER A CA 1
ATOM 694 C C . SER A 1 87 ? 1.816 -8.542 12.997 1.00 97.50 87 SER A C 1
ATOM 696 O O . SER A 1 87 ? 1.217 -8.804 11.954 1.00 97.50 87 SER A O 1
ATOM 698 N N . LYS A 1 88 ? 1.618 -9.279 14.099 1.00 96.62 88 LYS A N 1
ATOM 699 C CA . LYS A 1 88 ? 0.634 -10.378 14.145 1.00 96.62 88 LYS A CA 1
ATOM 700 C C . LYS A 1 88 ? -0.804 -9.917 13.928 1.00 96.62 88 LYS A C 1
ATOM 702 O O . LYS A 1 88 ? -1.632 -10.706 13.483 1.00 96.62 88 LYS A O 1
ATOM 707 N N . HIS A 1 89 ? -1.097 -8.659 14.246 1.00 93.31 89 HIS A N 1
ATOM 708 C CA . HIS A 1 89 ? -2.394 -8.055 13.966 1.00 93.31 89 HIS A CA 1
ATOM 709 C C . HIS A 1 89 ? -2.593 -7.863 12.460 1.00 93.31 89 HIS A C 1
ATOM 711 O O . HIS A 1 89 ? -3.574 -8.352 11.904 1.00 93.31 89 HIS A O 1
ATOM 717 N N . GLY A 1 90 ? -1.619 -7.249 11.785 1.00 95.50 90 GLY A N 1
ATOM 718 C CA . GLY A 1 90 ? -1.656 -7.066 10.337 1.00 95.50 90 GLY A CA 1
ATOM 719 C C . GLY A 1 90 ? -1.687 -8.376 9.557 1.00 95.50 90 GLY A C 1
ATOM 720 O O . GLY A 1 90 ? -2.465 -8.506 8.614 1.00 95.50 90 GLY A O 1
ATOM 721 N N . GLU A 1 91 ? -0.945 -9.394 10.010 1.00 96.69 91 GLU A N 1
ATOM 722 C CA . GLU A 1 91 ? -1.010 -10.744 9.436 1.00 96.69 91 GLU A CA 1
ATOM 723 C C . GLU A 1 91 ? -2.442 -11.293 9.411 1.00 96.69 91 GLU A C 1
ATOM 725 O O . GLU A 1 91 ? -2.883 -11.810 8.384 1.00 96.69 91 GLU A O 1
ATOM 730 N N . LYS A 1 92 ? -3.178 -11.181 10.524 1.00 93.88 92 LYS A N 1
ATOM 731 C CA . LYS A 1 92 ? -4.563 -11.669 10.607 1.00 93.88 92 LYS A CA 1
ATOM 732 C C . LYS A 1 92 ? -5.465 -10.947 9.611 1.00 93.88 92 LYS A C 1
ATOM 734 O O . LYS A 1 92 ? -6.228 -11.606 8.908 1.00 93.88 92 LYS A O 1
ATOM 739 N N . ILE A 1 93 ? -5.336 -9.624 9.522 1.00 93.31 93 ILE A N 1
ATOM 740 C CA . ILE A 1 93 ? -6.131 -8.797 8.608 1.00 93.31 93 ILE A CA 1
ATOM 741 C C . ILE A 1 93 ? -5.828 -9.149 7.151 1.00 93.31 93 ILE A C 1
ATOM 743 O O . ILE A 1 93 ? -6.748 -9.384 6.375 1.00 93.31 93 ILE A O 1
ATOM 747 N N . ILE A 1 94 ? -4.554 -9.246 6.767 1.00 95.69 94 ILE A N 1
ATOM 748 C CA . ILE A 1 94 ? -4.178 -9.595 5.392 1.00 95.69 94 ILE A CA 1
ATOM 749 C C . ILE A 1 94 ? -4.662 -10.990 5.011 1.00 95.69 94 ILE A C 1
ATOM 751 O O . ILE A 1 94 ? -5.187 -11.165 3.914 1.00 95.69 94 ILE A O 1
ATOM 755 N N . ARG A 1 95 ? -4.543 -11.976 5.905 1.00 94.75 95 ARG A N 1
ATOM 756 C CA . ARG A 1 95 ? -5.071 -13.324 5.647 1.00 94.75 95 ARG A CA 1
ATOM 757 C C . ARG A 1 95 ? -6.588 -13.316 5.483 1.00 94.75 95 ARG A C 1
ATOM 759 O O . ARG A 1 95 ? -7.106 -14.018 4.621 1.00 94.75 95 ARG A O 1
ATOM 766 N N . GLN A 1 96 ? -7.295 -12.504 6.267 1.00 91.81 96 GLN A N 1
ATOM 767 C CA . GLN A 1 96 ? -8.732 -12.321 6.097 1.00 91.81 96 GLN A CA 1
ATOM 768 C C . GLN A 1 96 ? -9.063 -11.707 4.731 1.00 91.81 96 GLN A C 1
ATOM 770 O O . GLN A 1 96 ? -9.873 -12.276 4.005 1.00 91.81 96 GLN A O 1
ATOM 775 N N . ILE A 1 97 ? -8.390 -10.616 4.350 1.00 92.56 97 ILE A N 1
ATOM 776 C CA . ILE A 1 97 ? -8.565 -9.977 3.037 1.00 92.56 97 ILE A CA 1
ATOM 777 C C . ILE A 1 97 ? -8.300 -10.984 1.910 1.00 92.56 97 ILE A C 1
ATOM 779 O O . ILE A 1 97 ? -9.054 -11.050 0.944 1.00 92.56 97 ILE A O 1
ATOM 783 N N . GLN A 1 98 ? -7.247 -11.798 2.025 1.00 94.56 98 GLN A N 1
ATOM 784 C CA . GLN A 1 98 ? -6.936 -12.821 1.027 1.00 94.56 98 GLN A CA 1
ATOM 785 C C . GLN A 1 98 ? -8.049 -13.848 0.877 1.00 94.56 98 GLN A C 1
ATOM 787 O O . GLN A 1 98 ? -8.388 -14.204 -0.247 1.00 94.56 98 GLN A O 1
ATOM 792 N N . LYS A 1 99 ? -8.621 -14.308 1.989 1.00 92.62 99 LYS A N 1
ATOM 793 C CA . LYS A 1 99 ? -9.731 -15.256 1.975 1.00 92.62 99 LYS A CA 1
ATOM 794 C C . LYS A 1 99 ? -10.992 -14.650 1.356 1.00 92.62 99 LYS A C 1
ATOM 796 O O . LYS A 1 99 ? -11.617 -15.279 0.512 1.00 92.62 99 LYS A O 1
ATOM 801 N N . GLU A 1 100 ? -11.352 -13.431 1.750 1.00 90.62 100 GLU A N 1
ATOM 802 C CA . GLU A 1 100 ? -12.552 -12.741 1.250 1.00 90.62 100 GLU A CA 1
ATOM 803 C C . GLU A 1 100 ? -12.470 -12.430 -0.251 1.00 90.62 100 GLU A C 1
ATOM 805 O O . GLU A 1 100 ? -13.486 -12.436 -0.941 1.00 90.62 100 GLU A O 1
ATOM 810 N N . LEU A 1 101 ? -11.257 -12.223 -0.771 1.00 90.88 101 LEU A N 1
ATOM 811 C CA . LEU A 1 101 ? -11.006 -11.929 -2.182 1.00 90.88 101 LEU A CA 1
ATOM 812 C C . LEU A 1 101 ? -10.559 -13.150 -3.014 1.00 90.88 101 LEU A C 1
ATOM 814 O O . LEU A 1 101 ? -10.133 -12.972 -4.155 1.00 90.88 101 LEU A O 1
ATOM 818 N N . ASP A 1 102 ? -10.622 -14.372 -2.467 1.00 94.88 102 ASP A N 1
ATOM 819 C CA . ASP A 1 102 ? -10.157 -15.616 -3.119 1.00 94.88 102 ASP A CA 1
ATOM 820 C C . ASP A 1 102 ? -8.707 -15.526 -3.663 1.00 94.88 102 ASP A C 1
ATOM 822 O O . ASP A 1 102 ? -8.360 -15.974 -4.765 1.00 94.88 102 ASP A O 1
ATOM 826 N N . LEU A 1 103 ? -7.826 -14.896 -2.882 1.00 95.25 103 LEU A N 1
ATOM 827 C CA . LEU A 1 103 ? -6.412 -14.695 -3.211 1.00 95.25 103 LEU A CA 1
ATOM 828 C C . LEU A 1 103 ? -5.490 -15.750 -2.596 1.00 95.25 103 LEU A C 1
ATOM 830 O O . LEU A 1 103 ? -4.308 -15.777 -2.936 1.00 95.25 103 LEU A O 1
ATOM 834 N N . GLU A 1 104 ? -6.007 -16.633 -1.738 1.00 94.75 104 GLU A N 1
ATOM 835 C CA . GLU A 1 104 ? -5.220 -17.637 -1.001 1.00 94.75 104 GLU A CA 1
ATOM 836 C C . GLU A 1 104 ? -4.383 -18.534 -1.927 1.00 94.75 104 GLU A C 1
ATOM 838 O O . GLU A 1 104 ? -3.266 -18.919 -1.586 1.00 94.75 104 GLU A O 1
ATOM 843 N N . LYS A 1 105 ? -4.871 -18.798 -3.146 1.00 95.31 105 LYS A N 1
ATOM 844 C CA . LYS A 1 105 ? -4.154 -19.569 -4.179 1.00 95.31 105 LYS A CA 1
ATOM 845 C C . LYS A 1 105 ? -2.866 -18.914 -4.692 1.00 95.31 105 LYS A C 1
ATOM 847 O O . LYS A 1 105 ? -2.053 -19.590 -5.316 1.00 95.31 105 LYS A O 1
ATOM 852 N N . PHE A 1 106 ? -2.692 -17.612 -4.472 1.00 95.94 106 PHE A N 1
ATOM 853 C CA . PHE A 1 106 ? -1.490 -16.860 -4.842 1.00 95.94 106 PHE A CA 1
ATOM 854 C C . PHE A 1 106 ? -0.577 -16.589 -3.642 1.00 95.94 106 PHE A C 1
ATOM 856 O O . PHE A 1 106 ? 0.545 -16.114 -3.830 1.00 95.94 106 PHE A O 1
ATOM 863 N N . SER A 1 107 ? -1.049 -16.849 -2.423 1.00 92.50 107 SER A N 1
ATOM 864 C CA . SER A 1 107 ? -0.322 -16.557 -1.193 1.00 92.50 107 SER A CA 1
ATOM 865 C C . SER A 1 107 ? 0.933 -17.417 -1.049 1.00 92.50 107 SER A C 1
ATOM 867 O O . SER A 1 107 ? 1.029 -18.532 -1.560 1.00 92.50 107 SER A O 1
ATOM 869 N N . THR A 1 108 ? 1.908 -16.894 -0.310 1.00 94.25 108 THR A N 1
ATOM 870 C CA . THR A 1 108 ? 3.140 -17.613 0.045 1.00 94.25 108 THR A CA 1
ATOM 871 C C . THR A 1 108 ? 3.231 -17.826 1.557 1.00 94.25 108 THR A C 1
ATOM 873 O O . THR A 1 108 ? 2.300 -17.514 2.303 1.00 94.25 108 THR A O 1
ATOM 876 N N . TYR A 1 109 ? 4.377 -18.326 2.036 1.00 94.56 109 TYR A N 1
ATOM 877 C CA . TYR A 1 109 ? 4.689 -18.329 3.467 1.00 94.56 109 TYR A CA 1
ATOM 878 C C . TYR A 1 109 ? 4.612 -16.918 4.074 1.00 94.56 109 TYR A C 1
ATOM 880 O O . TYR A 1 109 ? 4.117 -16.745 5.189 1.00 94.56 109 TYR A O 1
ATOM 888 N N . HIS A 1 110 ? 5.054 -15.902 3.326 1.00 97.56 110 HIS A N 1
ATOM 889 C CA . HIS A 1 110 ? 4.930 -14.517 3.748 1.00 97.56 110 HIS A CA 1
ATOM 890 C C . HIS A 1 110 ? 3.513 -13.999 3.445 1.00 97.56 110 HIS A C 1
ATOM 892 O O . HIS A 1 110 ? 3.132 -13.932 2.272 1.00 97.56 110 HIS A O 1
ATOM 898 N N . PRO A 1 111 ? 2.730 -13.572 4.457 1.00 97.12 111 PRO A N 1
ATOM 899 C CA . PRO A 1 111 ? 1.316 -13.252 4.275 1.00 97.12 111 PRO A CA 1
ATOM 900 C C . PRO A 1 111 ? 1.094 -12.071 3.332 1.00 97.12 111 PRO A C 1
ATOM 902 O O . PRO A 1 111 ? 0.091 -12.041 2.643 1.00 97.12 111 PRO A O 1
ATOM 905 N N . TYR A 1 112 ? 2.030 -11.128 3.230 1.00 97.69 112 TYR A N 1
ATOM 906 C CA . TYR A 1 112 ? 1.892 -9.980 2.326 1.00 97.69 112 TYR A CA 1
ATOM 907 C C . TYR A 1 112 ? 2.343 -10.261 0.884 1.00 97.69 112 TYR A C 1
ATOM 909 O O . TYR A 1 112 ? 2.315 -9.345 0.076 1.00 97.69 112 TYR A O 1
ATOM 917 N N . VAL A 1 113 ? 2.783 -11.469 0.521 1.00 97.69 113 VAL A N 1
ATOM 918 C CA . VAL A 1 113 ? 3.288 -11.746 -0.839 1.00 97.69 113 VAL A CA 1
ATOM 919 C C . VAL A 1 113 ? 2.294 -12.591 -1.625 1.00 97.69 113 VAL A C 1
ATOM 921 O O . VAL A 1 113 ? 1.902 -13.669 -1.178 1.00 97.69 113 VAL A O 1
ATOM 924 N N . LEU A 1 114 ? 1.938 -12.105 -2.817 1.00 97.38 114 LEU A N 1
ATOM 925 C CA . LEU A 1 114 ? 1.084 -12.773 -3.794 1.00 97.38 114 LEU A CA 1
ATOM 926 C C . LEU A 1 114 ? 1.883 -13.056 -5.071 1.00 97.38 114 LEU A C 1
ATOM 928 O O . LEU A 1 114 ? 2.364 -12.133 -5.732 1.00 97.38 114 LEU A O 1
ATOM 932 N N . LYS A 1 115 ? 2.007 -14.327 -5.448 1.00 97.00 115 LYS A N 1
ATOM 933 C CA . LYS A 1 115 ? 2.734 -14.758 -6.647 1.00 97.00 115 LYS A CA 1
ATOM 934 C C . LYS A 1 115 ? 1.836 -14.757 -7.875 1.00 97.00 115 LYS A C 1
ATOM 936 O O . LYS A 1 115 ? 0.719 -15.261 -7.822 1.00 97.00 115 LYS A O 1
ATOM 941 N N . LYS A 1 116 ? 2.339 -14.244 -9.003 1.00 95.25 116 LYS A N 1
ATOM 942 C CA . LYS A 1 116 ? 1.691 -14.343 -10.328 1.00 95.25 116 LYS A CA 1
ATOM 943 C C . LYS A 1 116 ? 0.222 -13.882 -10.374 1.00 95.25 116 LYS A C 1
ATOM 945 O O . LYS A 1 116 ? -0.556 -14.358 -11.199 1.00 95.25 116 LYS A O 1
ATOM 950 N N . ILE A 1 117 ? -0.175 -12.930 -9.533 1.00 94.56 117 ILE A N 1
ATOM 951 C CA . ILE A 1 117 ? -1.544 -12.388 -9.541 1.00 94.56 117 ILE A CA 1
ATOM 952 C C . ILE A 1 117 ? -1.771 -11.416 -10.712 1.00 94.56 117 ILE A C 1
ATOM 954 O O . ILE A 1 117 ? -2.885 -11.262 -11.207 1.00 94.56 117 ILE A O 1
ATOM 958 N N . ALA A 1 118 ? -0.703 -10.782 -11.203 1.00 91.81 118 ALA A N 1
ATOM 959 C CA . ALA A 1 118 ? -0.757 -9.738 -12.222 1.00 91.81 118 ALA A CA 1
ATOM 960 C C . ALA A 1 118 ? 0.069 -10.078 -13.478 1.00 91.81 118 ALA A C 1
ATOM 962 O O . ALA A 1 118 ? 0.727 -9.211 -14.049 1.00 91.81 118 ALA A O 1
ATOM 963 N N . VAL A 1 119 ? 0.027 -11.333 -13.944 1.00 90.38 119 VAL A N 1
ATOM 964 C CA . VAL A 1 119 ? 0.837 -11.839 -15.084 1.00 90.38 119 VAL A CA 1
ATOM 965 C C . VAL A 1 119 ? 0.661 -11.070 -16.400 1.00 90.38 119 VAL A C 1
ATOM 967 O O . VAL A 1 119 ? 1.499 -11.154 -17.293 1.00 90.38 119 VAL A O 1
ATOM 970 N N . LYS A 1 120 ? -0.436 -10.319 -16.551 1.00 88.44 120 LYS A N 1
ATOM 971 C CA . LYS A 1 120 ? -0.706 -9.505 -17.746 1.00 88.44 120 LYS A CA 1
ATOM 972 C C . LYS A 1 120 ? -0.087 -8.106 -17.676 1.00 88.44 120 LYS A C 1
ATOM 974 O O . LYS A 1 120 ? -0.107 -7.396 -18.681 1.00 88.44 120 LYS A O 1
ATOM 979 N N . THR A 1 121 ? 0.439 -7.680 -16.525 1.00 85.00 121 THR A N 1
ATOM 980 C CA . THR A 1 121 ? 1.052 -6.356 -16.392 1.00 85.00 121 THR A CA 1
ATOM 981 C C . THR A 1 121 ? 2.362 -6.294 -17.170 1.00 85.00 121 THR A C 1
ATOM 983 O O . THR A 1 121 ? 3.244 -7.132 -17.006 1.00 85.00 121 THR A O 1
ATOM 986 N N . ARG A 1 122 ? 2.510 -5.262 -18.005 1.00 81.69 122 ARG A N 1
ATOM 987 C CA . ARG A 1 122 ? 3.727 -5.005 -18.777 1.00 81.69 122 ARG A CA 1
ATOM 988 C C . ARG A 1 122 ? 4.269 -3.628 -18.425 1.00 81.69 122 ARG A C 1
ATOM 990 O O . ARG A 1 122 ? 3.631 -2.626 -18.723 1.00 81.69 122 ARG A O 1
ATOM 997 N N . TYR A 1 123 ? 5.454 -3.594 -17.827 1.00 82.75 123 TYR A N 1
ATOM 998 C CA . TYR A 1 123 ? 6.206 -2.354 -17.631 1.00 82.75 123 TYR A CA 1
ATOM 999 C C . TYR A 1 123 ? 7.071 -2.066 -18.844 1.00 82.75 123 TYR A C 1
ATOM 1001 O O . TYR A 1 123 ? 7.769 -2.970 -19.322 1.00 82.75 123 TYR A O 1
ATOM 1009 N N . ALA A 1 124 ? 7.079 -0.808 -19.277 1.00 85.94 124 ALA A N 1
ATOM 1010 C CA . ALA A 1 124 ? 8.017 -0.342 -20.286 1.00 85.94 124 ALA A CA 1
ATOM 1011 C C . ALA A 1 124 ? 9.459 -0.353 -19.742 1.00 85.94 124 ALA A C 1
ATOM 1013 O O . ALA A 1 124 ? 9.691 -0.176 -18.543 1.00 85.94 124 ALA A O 1
ATOM 1014 N N . ASP A 1 125 ? 10.453 -0.509 -20.619 1.00 88.06 125 ASP A N 1
ATOM 1015 C CA . ASP A 1 125 ? 11.860 -0.650 -20.208 1.00 88.06 125 ASP A CA 1
ATOM 1016 C C . ASP A 1 125 ? 12.397 0.552 -19.428 1.00 88.06 125 ASP A C 1
ATOM 1018 O O . ASP A 1 125 ? 13.247 0.411 -18.546 1.00 88.06 125 ASP A O 1
ATOM 1022 N N . PHE A 1 126 ? 11.907 1.755 -19.734 1.00 86.06 126 PHE A N 1
ATOM 1023 C CA . PHE A 1 126 ? 12.282 2.956 -18.989 1.00 86.06 126 PHE A CA 1
ATOM 1024 C C . PHE A 1 126 ? 11.741 2.929 -17.548 1.00 86.06 126 PHE A C 1
ATOM 1026 O O . PHE A 1 126 ? 12.424 3.388 -16.636 1.00 86.06 126 PHE A O 1
ATOM 1033 N N . GLU A 1 127 ? 10.556 2.354 -17.310 1.00 83.75 127 GLU A N 1
ATOM 1034 C CA . GLU A 1 127 ? 9.996 2.210 -15.962 1.00 83.75 127 GLU A CA 1
ATOM 1035 C C . GLU A 1 127 ? 10.779 1.181 -15.158 1.00 83.75 127 GLU A C 1
ATOM 1037 O O . GLU A 1 127 ? 11.150 1.456 -14.018 1.00 83.75 127 GLU A O 1
ATOM 1042 N N . ARG A 1 128 ? 11.118 0.046 -15.784 1.00 86.75 128 ARG A N 1
ATOM 1043 C CA . ARG A 1 128 ? 11.953 -0.998 -15.173 1.00 86.75 128 ARG A CA 1
ATOM 1044 C C . ARG A 1 128 ? 13.312 -0.446 -14.740 1.00 86.75 128 ARG A C 1
ATOM 1046 O O . ARG A 1 128 ? 13.742 -0.700 -13.617 1.00 86.75 128 ARG A O 1
ATOM 1053 N N . ARG A 1 129 ? 13.974 0.334 -15.606 1.00 88.44 129 ARG A N 1
ATOM 1054 C CA . ARG A 1 129 ? 15.245 1.008 -15.280 1.00 88.44 129 ARG A CA 1
ATOM 1055 C C . ARG A 1 129 ? 15.080 1.977 -14.114 1.00 88.44 129 ARG A C 1
ATOM 1057 O O . ARG A 1 129 ? 15.789 1.852 -13.123 1.00 88.44 129 ARG A O 1
ATOM 1064 N N . ARG A 1 130 ? 14.061 2.840 -14.169 1.00 85.88 130 ARG A N 1
ATOM 1065 C CA . ARG A 1 130 ? 13.758 3.784 -13.086 1.00 85.88 130 ARG A CA 1
ATOM 1066 C C . ARG A 1 130 ? 13.541 3.085 -11.740 1.00 85.88 130 ARG A C 1
ATOM 1068 O O . ARG A 1 130 ? 14.000 3.589 -10.720 1.00 85.88 130 ARG A O 1
ATOM 1075 N N . PHE A 1 131 ? 12.845 1.947 -11.712 1.00 87.19 131 PHE A N 1
ATOM 1076 C CA . PHE A 1 131 ? 12.646 1.186 -10.474 1.00 87.19 131 PHE A CA 1
ATOM 1077 C C . PHE A 1 131 ? 13.960 0.640 -9.928 1.00 87.19 131 PHE A C 1
ATOM 1079 O O . PHE A 1 131 ? 14.217 0.807 -8.738 1.00 87.19 131 PHE A O 1
ATOM 1086 N N . LYS A 1 132 ? 14.808 0.061 -10.786 1.00 87.75 132 LYS A N 1
ATOM 1087 C CA . LYS A 1 132 ? 16.140 -0.420 -10.393 1.00 87.75 132 LYS A CA 1
ATOM 1088 C C . LYS A 1 132 ? 17.001 0.704 -9.818 1.00 87.75 132 LYS A C 1
ATOM 1090 O O . LYS A 1 132 ? 17.592 0.524 -8.757 1.00 87.75 132 LYS A O 1
ATOM 1095 N N . ASP A 1 133 ? 17.010 1.869 -10.461 1.00 90.75 133 ASP A N 1
ATOM 1096 C CA . ASP A 1 133 ? 17.794 3.022 -10.008 1.00 90.75 133 ASP A CA 1
ATOM 1097 C C . ASP A 1 133 ? 17.322 3.532 -8.642 1.00 90.75 133 ASP A C 1
ATOM 1099 O O . ASP A 1 133 ? 18.141 3.825 -7.772 1.00 90.75 133 ASP A O 1
ATOM 1103 N N . ILE A 1 134 ? 16.004 3.597 -8.418 1.00 88.38 134 ILE A N 1
ATOM 1104 C CA . ILE A 1 134 ? 15.438 3.985 -7.120 1.00 88.38 134 ILE A CA 1
ATOM 1105 C C . ILE A 1 134 ? 15.775 2.942 -6.053 1.00 88.38 134 ILE A C 1
ATOM 1107 O O . ILE A 1 134 ? 16.218 3.323 -4.972 1.00 88.38 134 ILE A O 1
ATOM 1111 N N . CYS A 1 135 ? 15.614 1.648 -6.344 1.00 89.50 135 CYS A N 1
ATOM 1112 C CA . CYS A 1 135 ? 15.933 0.603 -5.370 1.00 89.50 135 CYS A CA 1
ATOM 1113 C C . CYS A 1 135 ? 17.408 0.656 -4.972 1.00 89.50 135 CYS A C 1
ATOM 1115 O O . CYS A 1 135 ? 17.713 0.639 -3.787 1.00 89.50 135 CYS A O 1
ATOM 1117 N N . LYS A 1 136 ? 18.312 0.844 -5.941 1.00 91.75 136 LYS A N 1
ATOM 1118 C CA . LYS A 1 136 ? 19.743 1.020 -5.676 1.00 91.75 136 LYS A CA 1
ATOM 1119 C C . LYS A 1 136 ? 20.035 2.287 -4.868 1.00 91.75 136 LYS A C 1
ATOM 1121 O O . LYS A 1 136 ? 20.829 2.248 -3.938 1.00 91.75 136 LYS A O 1
ATOM 1126 N N . LYS A 1 137 ? 19.405 3.415 -5.213 1.00 93.06 137 LYS A N 1
ATOM 1127 C CA . LYS A 1 137 ? 19.624 4.707 -4.541 1.00 93.06 137 LYS A CA 1
ATOM 1128 C C . LYS A 1 137 ? 19.238 4.678 -3.060 1.00 93.06 137 LYS A C 1
ATOM 1130 O O . LYS A 1 137 ? 19.883 5.354 -2.266 1.00 93.06 137 LYS A O 1
ATOM 1135 N N . PHE A 1 138 ? 18.175 3.958 -2.712 1.00 91.25 138 PHE A N 1
ATOM 1136 C CA . PHE A 1 138 ? 17.640 3.898 -1.348 1.00 91.25 138 PHE A CA 1
ATOM 1137 C C . PHE A 1 138 ? 17.945 2.578 -0.628 1.00 91.25 138 PHE A C 1
ATOM 1139 O O . PHE A 1 138 ? 17.366 2.343 0.426 1.00 91.25 138 PHE A O 1
ATOM 1146 N N . ASP A 1 139 ? 18.806 1.730 -1.202 1.00 92.06 139 ASP A N 1
ATOM 1147 C CA . ASP A 1 139 ? 19.092 0.371 -0.718 1.00 92.06 139 ASP A CA 1
ATOM 1148 C C . ASP A 1 139 ? 17.815 -0.426 -0.373 1.00 92.06 139 ASP A C 1
ATOM 1150 O O . ASP A 1 139 ? 17.690 -1.093 0.653 1.00 92.06 139 ASP A O 1
ATOM 1154 N N . LEU A 1 140 ? 16.798 -0.303 -1.230 1.00 92.56 140 LEU A N 1
ATOM 1155 C CA . LEU A 1 140 ? 15.506 -0.943 -1.026 1.00 92.56 140 LEU A CA 1
ATOM 1156 C C . LEU A 1 140 ? 15.576 -2.402 -1.480 1.00 92.56 140 LEU A C 1
ATOM 1158 O O . LEU A 1 140 ? 15.421 -2.701 -2.666 1.00 92.56 140 LEU A O 1
ATOM 1162 N N . ARG A 1 141 ? 15.776 -3.302 -0.517 1.00 92.31 141 ARG A N 1
ATOM 1163 C CA . ARG A 1 141 ? 15.949 -4.744 -0.757 1.00 92.31 141 ARG A CA 1
ATOM 1164 C C . ARG A 1 141 ? 14.728 -5.594 -0.411 1.00 92.31 141 ARG A C 1
ATOM 1166 O O . ARG A 1 141 ? 14.785 -6.806 -0.563 1.00 92.31 141 ARG A O 1
ATO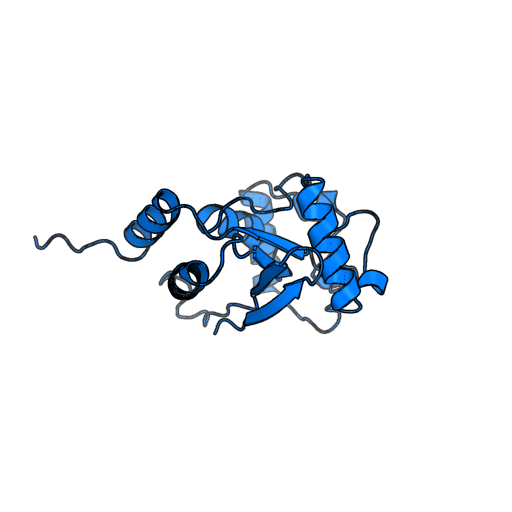M 1173 N N . THR A 1 142 ? 13.607 -4.992 -0.005 1.00 93.69 142 THR A N 1
ATOM 1174 C CA . THR A 1 142 ? 12.396 -5.717 0.434 1.00 93.69 142 THR A CA 1
ATOM 1175 C C . THR A 1 142 ? 11.952 -6.784 -0.565 1.00 93.69 142 THR A C 1
ATOM 1177 O O . THR A 1 142 ? 11.673 -7.913 -0.185 1.00 93.69 142 THR A O 1
ATOM 1180 N N . PHE A 1 143 ? 11.920 -6.448 -1.857 1.00 93.19 143 PHE A N 1
ATOM 1181 C CA . PHE A 1 143 ? 11.486 -7.388 -2.893 1.00 93.19 143 PHE A CA 1
ATOM 1182 C C . PHE A 1 143 ? 12.524 -8.470 -3.175 1.00 93.19 143 PHE A C 1
ATOM 1184 O O . PHE A 1 143 ? 12.150 -9.587 -3.490 1.00 93.19 143 PHE A O 1
ATOM 1191 N N . GLU A 1 144 ? 13.813 -8.170 -3.033 1.00 92.50 144 GLU A N 1
ATOM 1192 C CA . GLU A 1 144 ? 14.869 -9.179 -3.138 1.00 92.50 144 GLU A CA 1
ATOM 1193 C C . GLU A 1 144 ? 14.772 -10.178 -1.973 1.00 92.50 144 GLU A C 1
ATOM 1195 O O . GLU A 1 144 ? 14.758 -11.384 -2.193 1.00 92.50 144 GLU A O 1
ATOM 1200 N N . ILE A 1 145 ? 14.629 -9.672 -0.743 1.00 93.88 145 ILE A N 1
ATOM 1201 C CA . ILE A 1 145 ? 14.525 -10.470 0.490 1.00 93.88 145 ILE A CA 1
ATOM 1202 C C . ILE A 1 145 ? 13.294 -11.382 0.461 1.00 93.88 145 ILE A C 1
ATOM 1204 O O . ILE A 1 145 ? 13.358 -12.528 0.902 1.00 93.88 145 ILE A O 1
ATOM 1208 N N . LEU A 1 146 ? 12.172 -10.870 -0.048 1.00 95.19 146 LEU A N 1
ATOM 1209 C CA . LEU A 1 146 ? 10.899 -11.586 -0.101 1.00 95.19 146 LEU A CA 1
ATOM 1210 C C . LEU A 1 146 ? 10.678 -12.359 -1.409 1.00 95.19 146 LEU A C 1
ATOM 1212 O O . LEU A 1 146 ? 9.578 -12.873 -1.613 1.00 95.19 146 LEU A O 1
ATOM 1216 N N . ASP A 1 147 ? 11.691 -12.429 -2.281 1.00 95.44 147 ASP A N 1
ATOM 1217 C CA . ASP A 1 147 ? 11.611 -13.052 -3.606 1.00 95.44 147 ASP A CA 1
ATOM 1218 C C . ASP A 1 147 ? 10.386 -12.554 -4.397 1.00 95.44 147 ASP A C 1
ATOM 1220 O O . ASP A 1 147 ? 9.492 -13.316 -4.727 1.00 95.44 147 ASP A O 1
ATOM 1224 N N . ILE A 1 148 ? 10.268 -11.255 -4.661 1.00 94.00 148 ILE A N 1
ATOM 1225 C CA . ILE A 1 148 ? 9.145 -10.665 -5.406 1.00 94.00 148 ILE A CA 1
ATOM 1226 C C . ILE A 1 148 ? 9.641 -10.202 -6.773 1.00 94.00 148 ILE A C 1
ATOM 1228 O O . ILE A 1 148 ? 10.401 -9.237 -6.868 1.00 94.00 148 ILE A O 1
ATOM 1232 N N . ASP A 1 149 ? 9.145 -10.829 -7.844 1.00 90.69 149 ASP A N 1
ATOM 1233 C CA . ASP A 1 149 ? 9.380 -10.371 -9.214 1.00 90.69 149 ASP A CA 1
ATOM 1234 C C . ASP A 1 149 ? 8.105 -9.775 -9.825 1.00 90.69 149 ASP A C 1
ATOM 1236 O O . ASP A 1 149 ? 7.261 -10.458 -10.418 1.00 90.69 149 ASP A O 1
ATOM 1240 N N . GLU A 1 150 ? 7.975 -8.450 -9.730 1.00 89.19 150 GLU A N 1
ATOM 1241 C CA . GLU A 1 150 ? 6.835 -7.734 -10.307 1.00 89.19 150 GLU A CA 1
ATOM 1242 C C . GLU A 1 150 ? 6.711 -7.898 -11.825 1.00 89.19 150 GLU A C 1
ATOM 1244 O O . GLU A 1 150 ? 5.613 -7.712 -12.360 1.00 89.19 150 GLU A O 1
ATOM 1249 N N . THR A 1 151 ? 7.798 -8.244 -12.527 1.00 85.38 151 THR A N 1
ATOM 1250 C CA . THR A 1 151 ? 7.775 -8.491 -13.975 1.00 85.38 151 THR A CA 1
ATOM 1251 C C . THR A 1 151 ? 7.150 -9.837 -14.331 1.00 85.38 151 THR A C 1
ATOM 1253 O O . THR A 1 151 ? 6.655 -9.986 -15.447 1.00 85.38 151 THR A O 1
ATOM 1256 N N . GLN A 1 152 ? 7.098 -10.770 -13.376 1.00 90.12 152 GLN A N 1
ATOM 1257 C CA . GLN A 1 152 ? 6.360 -12.036 -13.471 1.00 90.12 152 GLN A CA 1
ATOM 1258 C C . GLN A 1 152 ? 4.927 -11.917 -12.933 1.00 90.12 152 GLN A C 1
ATOM 1260 O O . GLN A 1 152 ? 4.184 -12.898 -12.892 1.00 90.12 152 GLN A O 1
ATOM 1265 N N . GLY A 1 153 ? 4.512 -10.709 -12.540 1.00 91.56 153 GLY A N 1
ATOM 1266 C CA . GLY A 1 153 ? 3.190 -10.453 -11.983 1.00 91.56 153 GLY A CA 1
ATOM 1267 C C . GLY A 1 153 ? 3.077 -10.722 -10.484 1.00 91.56 153 GLY A C 1
ATOM 1268 O O . GLY A 1 153 ? 1.951 -10.769 -9.987 1.00 91.56 153 GLY A O 1
ATOM 1269 N N . ASP A 1 154 ? 4.194 -10.883 -9.770 1.00 95.00 154 ASP A N 1
ATOM 1270 C CA . ASP A 1 154 ? 4.183 -10.925 -8.308 1.00 95.00 154 ASP A CA 1
ATOM 1271 C C . ASP A 1 154 ? 3.808 -9.549 -7.749 1.00 95.00 154 ASP A C 1
ATOM 1273 O O . ASP A 1 154 ? 4.083 -8.502 -8.348 1.00 95.00 154 ASP A O 1
ATOM 1277 N N . ARG A 1 155 ? 3.129 -9.537 -6.607 1.00 95.06 155 ARG A N 1
ATOM 1278 C CA . ARG A 1 155 ? 2.663 -8.322 -5.941 1.00 95.06 155 ARG A CA 1
ATOM 1279 C C . ARG A 1 155 ? 2.850 -8.472 -4.446 1.00 95.06 155 ARG A C 1
ATOM 1281 O O . ARG A 1 155 ? 2.611 -9.543 -3.892 1.00 95.06 155 ARG A O 1
ATOM 1288 N N . MET A 1 156 ? 3.211 -7.380 -3.789 1.00 95.81 156 MET A N 1
ATOM 1289 C CA . MET A 1 156 ? 3.134 -7.310 -2.340 1.00 95.81 156 MET A CA 1
ATOM 1290 C C . MET A 1 156 ? 1.830 -6.616 -1.955 1.00 95.81 156 MET A C 1
ATOM 1292 O O . MET A 1 156 ? 1.491 -5.576 -2.516 1.00 95.81 156 MET A O 1
ATOM 1296 N N . MET A 1 157 ? 1.074 -7.182 -1.027 1.00 96.38 157 MET A N 1
ATOM 1297 C CA . MET A 1 157 ? -0.006 -6.471 -0.362 1.00 96.38 157 MET A CA 1
ATOM 1298 C C . MET A 1 157 ? 0.582 -5.428 0.586 1.00 96.38 157 MET A C 1
ATOM 1300 O O . MET A 1 157 ? 1.677 -5.608 1.114 1.00 96.38 157 MET A O 1
ATOM 1304 N N . ILE A 1 158 ? -0.156 -4.350 0.804 1.00 96.12 158 ILE A N 1
ATOM 1305 C CA . ILE A 1 158 ? 0.144 -3.316 1.789 1.00 96.12 158 ILE A CA 1
ATOM 1306 C C . ILE A 1 158 ? -1.069 -3.168 2.690 1.00 96.12 158 ILE A C 1
ATOM 1308 O O . ILE A 1 158 ? -2.191 -3.195 2.190 1.00 96.12 158 ILE A O 1
ATOM 1312 N N . LEU A 1 159 ? -0.832 -2.970 3.980 1.00 96.25 159 LEU A N 1
ATOM 1313 C CA . LEU A 1 159 ? -1.828 -2.539 4.952 1.00 96.25 159 LEU A CA 1
ATOM 1314 C C . LEU A 1 159 ? -1.372 -1.213 5.560 1.00 96.25 159 LEU A C 1
ATOM 1316 O O . LEU A 1 159 ? -0.188 -1.041 5.839 1.00 96.25 159 LEU A O 1
ATOM 1320 N N . CYS A 1 160 ? -2.281 -0.270 5.765 1.00 95.88 160 CYS A N 1
ATOM 1321 C CA . CYS A 1 160 ? -1.974 0.980 6.445 1.00 95.88 160 CYS A CA 1
ATOM 1322 C C . CYS A 1 160 ? -3.192 1.563 7.163 1.00 95.88 160 CYS A C 1
ATOM 1324 O O . CYS A 1 160 ? -4.342 1.252 6.859 1.00 95.88 160 CYS A O 1
ATOM 1326 N N . ASN A 1 161 ? -2.921 2.442 8.120 1.00 95.31 161 ASN A N 1
ATOM 1327 C CA . ASN A 1 161 ? -3.925 3.256 8.785 1.00 95.31 161 ASN A CA 1
ATOM 1328 C C . ASN A 1 161 ? -4.005 4.629 8.118 1.00 95.31 161 ASN A C 1
ATOM 1330 O O . ASN A 1 161 ? -3.003 5.149 7.615 1.00 95.31 161 ASN A O 1
ATOM 1334 N N . LEU A 1 162 ? -5.175 5.267 8.212 1.00 95.06 162 LEU A N 1
ATOM 1335 C CA . LEU A 1 162 ? -5.265 6.710 7.996 1.00 95.06 162 LEU A CA 1
ATOM 1336 C C . LEU A 1 162 ? -4.240 7.450 8.875 1.00 95.06 162 LEU A C 1
ATOM 1338 O O . LEU A 1 162 ? -3.886 6.961 9.955 1.00 95.06 162 LEU A O 1
ATOM 1342 N N . PRO A 1 163 ? -3.714 8.595 8.409 1.00 96.50 163 PRO A N 1
ATOM 1343 C CA . PRO A 1 163 ? -2.681 9.294 9.142 1.00 96.50 163 PRO A CA 1
ATOM 1344 C C . PRO A 1 163 ? -3.256 9.960 10.386 1.00 96.50 163 PRO A C 1
ATOM 1346 O O . PRO A 1 163 ? -4.396 10.417 10.404 1.00 96.50 163 PRO A O 1
ATOM 1349 N N . SER A 1 164 ? -2.415 10.077 11.403 1.00 95.50 164 SER A N 1
ATOM 1350 C CA . SER A 1 164 ? -2.606 11.001 12.511 1.00 95.50 164 SER A CA 1
ATOM 1351 C C . SER A 1 164 ? -2.747 12.439 12.014 1.00 95.50 164 SER A C 1
ATOM 1353 O O . SER A 1 164 ? -2.183 12.824 10.986 1.00 95.50 164 SER A O 1
ATOM 1355 N N . GLU A 1 165 ? -3.448 13.251 12.804 1.00 93.88 165 GLU A N 1
ATOM 1356 C CA . GLU A 1 165 ? -3.684 14.670 12.524 1.00 93.88 165 GLU A CA 1
ATOM 1357 C C . GLU A 1 165 ? -2.382 15.416 12.195 1.00 93.88 165 GLU A C 1
ATOM 1359 O O . GLU A 1 165 ? -2.285 16.107 11.184 1.00 93.88 165 GLU A O 1
ATOM 1364 N N . ILE A 1 166 ? -1.332 15.190 12.992 1.00 95.38 166 ILE A N 1
ATOM 1365 C CA . ILE A 1 166 ? -0.017 15.817 12.802 1.00 95.38 166 ILE A CA 1
ATOM 1366 C C . ILE A 1 166 ? 0.568 15.454 11.430 1.00 95.38 166 ILE A C 1
ATOM 1368 O O . ILE A 1 166 ? 0.986 16.335 10.676 1.00 95.38 166 ILE A O 1
ATOM 1372 N N . LYS A 1 167 ? 0.572 14.162 11.066 1.00 95.38 167 LYS A N 1
ATOM 1373 C CA . LYS A 1 167 ? 1.099 13.714 9.769 1.00 95.38 167 LYS A CA 1
ATOM 1374 C C . LYS A 1 167 ? 0.271 14.270 8.607 1.00 95.38 167 LYS A C 1
ATOM 1376 O O . LYS A 1 167 ? 0.844 14.637 7.579 1.00 95.38 167 LYS A O 1
ATOM 1381 N N . PHE A 1 168 ? -1.049 14.366 8.761 1.00 95.50 168 PHE A N 1
ATOM 1382 C CA . PHE A 1 168 ? -1.923 14.928 7.734 1.00 95.50 168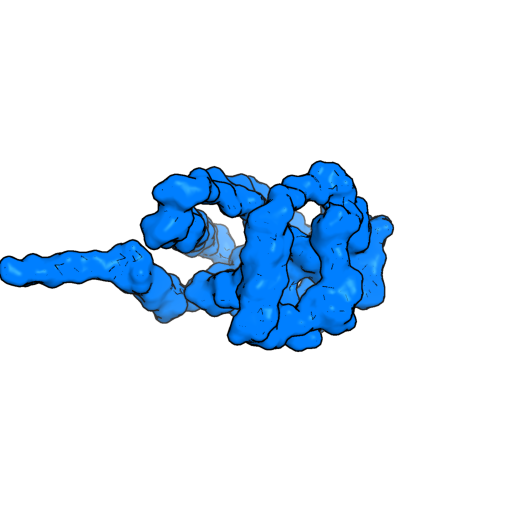 PHE A CA 1
ATOM 1383 C C . PHE A 1 168 ? -1.671 16.428 7.511 1.00 95.50 168 PHE A C 1
ATOM 1385 O O . PHE A 1 168 ? -1.486 16.853 6.369 1.00 95.50 168 PHE A O 1
ATOM 1392 N N . GLN A 1 169 ? -1.546 17.215 8.583 1.00 94.69 169 GLN A N 1
ATOM 1393 C CA . GLN A 1 169 ? -1.206 18.642 8.510 1.00 94.69 169 GLN A CA 1
ATOM 1394 C C . GLN A 1 169 ? 0.179 18.878 7.884 1.00 94.69 169 GLN A C 1
ATOM 1396 O O . GLN A 1 169 ? 0.374 19.792 7.075 1.00 94.69 169 GLN A O 1
ATOM 1401 N N . GLU A 1 170 ? 1.164 18.035 8.204 1.00 94.44 170 GLU A N 1
ATOM 1402 C CA . GLU A 1 170 ? 2.472 18.092 7.552 1.00 94.44 170 GLU A CA 1
ATOM 1403 C C . GLU A 1 170 ? 2.397 17.804 6.050 1.00 94.44 170 GLU A C 1
ATOM 1405 O O . GLU A 1 170 ? 3.087 18.454 5.257 1.00 94.44 170 GLU A O 1
ATOM 1410 N N . LEU A 1 171 ? 1.603 16.804 5.659 1.00 93.62 171 LEU A N 1
ATOM 1411 C CA . LEU A 1 171 ? 1.384 16.454 4.262 1.00 93.62 171 LEU A CA 1
ATOM 1412 C C . LEU A 1 171 ? 0.748 17.627 3.509 1.00 93.62 171 LEU A C 1
ATOM 1414 O O . LEU A 1 171 ? 1.231 17.986 2.434 1.00 93.62 171 LEU A O 1
ATOM 1418 N N . GLU A 1 172 ? -0.275 18.253 4.093 1.00 94.19 172 GLU A N 1
ATOM 1419 C CA . GLU A 1 172 ? -0.944 19.429 3.536 1.00 94.19 172 GLU A CA 1
ATOM 1420 C C . GLU A 1 172 ? 0.049 20.564 3.272 1.00 94.19 172 GLU A C 1
ATOM 1422 O O . GLU A 1 172 ? 0.205 20.997 2.128 1.00 94.19 172 GLU A O 1
ATOM 1427 N N . ARG A 1 173 ? 0.822 20.964 4.290 1.00 93.44 173 ARG A N 1
ATOM 1428 C CA . ARG A 1 173 ? 1.852 22.008 4.162 1.00 93.44 173 ARG A CA 1
ATOM 1429 C C . ARG A 1 173 ? 2.883 21.709 3.072 1.00 93.44 173 ARG A C 1
ATOM 1431 O O . ARG A 1 173 ? 3.326 22.616 2.373 1.00 93.44 173 ARG A O 1
ATOM 1438 N N . LYS A 1 174 ? 3.303 20.445 2.931 1.00 91.62 174 LYS A N 1
ATOM 1439 C CA . LYS A 1 174 ? 4.306 20.022 1.930 1.00 91.62 174 LYS A CA 1
ATOM 1440 C C . LYS A 1 174 ? 3.765 20.051 0.495 1.00 91.62 174 LYS A C 1
ATOM 1442 O O . LYS A 1 174 ? 4.558 20.154 -0.451 1.00 91.62 174 LYS A O 1
ATOM 1447 N N . LEU A 1 175 ? 2.453 19.892 0.318 1.00 90.75 175 LEU A N 1
ATOM 1448 C CA . LEU A 1 175 ? 1.797 19.816 -0.993 1.00 90.75 175 LEU A CA 1
ATOM 1449 C C . LEU A 1 175 ? 1.173 21.138 -1.443 1.00 90.75 175 LEU A C 1
ATOM 1451 O O . LEU A 1 175 ? 1.111 21.387 -2.651 1.00 90.75 175 LEU A O 1
ATOM 1455 N N . PHE A 1 176 ? 0.757 21.965 -0.489 1.00 90.94 176 PHE A N 1
ATOM 1456 C CA . PHE A 1 176 ? 0.120 23.260 -0.693 1.00 90.94 176 PHE A CA 1
ATOM 1457 C C . PHE A 1 176 ? 0.836 24.308 0.171 1.00 90.94 176 PHE A C 1
ATOM 1459 O O . PHE A 1 176 ? 0.276 24.774 1.164 1.00 90.94 176 PHE A O 1
ATOM 1466 N N . PRO A 1 177 ? 2.101 24.649 -0.147 1.00 84.94 177 PRO A N 1
ATOM 1467 C CA . PRO A 1 177 ? 2.783 25.719 0.564 1.00 84.94 177 PRO A CA 1
ATOM 1468 C C . PRO A 1 177 ? 1.959 26.996 0.393 1.00 84.94 177 PRO A C 1
ATOM 1470 O O . PRO A 1 177 ? 1.630 27.367 -0.736 1.00 84.94 177 PRO A O 1
ATOM 1473 N N . GLN A 1 178 ? 1.594 27.640 1.502 1.00 81.25 178 GLN A N 1
ATOM 1474 C CA . GLN A 1 178 ? 0.991 28.964 1.421 1.00 81.25 178 GLN A CA 1
ATOM 1475 C C . GLN A 1 178 ? 2.016 29.878 0.754 1.00 81.25 178 GLN A C 1
ATOM 1477 O O . GLN A 1 178 ? 3.165 29.949 1.198 1.00 81.25 178 GLN A O 1
ATOM 1482 N N . ILE A 1 179 ? 1.620 30.514 -0.348 1.00 63.81 179 ILE A N 1
ATOM 1483 C CA . ILE A 1 179 ? 2.392 31.615 -0.906 1.00 63.81 179 ILE A CA 1
ATOM 1484 C C . ILE A 1 179 ? 2.308 32.693 0.168 1.00 63.81 179 ILE A C 1
ATOM 1486 O O . ILE A 1 179 ? 1.231 33.219 0.427 1.00 63.81 179 ILE A O 1
ATOM 1490 N N . GLN A 1 180 ? 3.407 32.928 0.881 1.00 50.53 180 GLN A N 1
ATOM 1491 C CA . GLN A 1 180 ? 3.519 34.159 1.645 1.00 50.53 180 GLN A CA 1
ATOM 1492 C C . GLN A 1 180 ? 3.558 35.261 0.594 1.00 50.53 180 GLN A C 1
ATOM 1494 O O . GLN A 1 180 ? 4.502 35.304 -0.197 1.00 50.53 180 GLN A O 1
ATOM 1499 N N . ASP A 1 181 ? 2.490 36.054 0.524 1.00 51.25 181 ASP A N 1
ATOM 1500 C CA . ASP A 1 181 ? 2.475 37.278 -0.265 1.00 51.25 181 ASP A CA 1
ATOM 1501 C C . ASP A 1 181 ? 3.711 38.095 0.142 1.00 51.25 181 ASP A C 1
ATOM 1503 O O . ASP A 1 181 ? 3.896 38.409 1.322 1.00 51.25 181 ASP A O 1
ATOM 1507 N N . ALA A 1 182 ? 4.604 38.306 -0.826 1.00 45.88 182 ALA A N 1
ATOM 1508 C CA . ALA A 1 182 ? 5.805 39.123 -0.693 1.00 45.88 182 ALA A CA 1
ATOM 1509 C C . ALA A 1 182 ? 5.476 40.597 -0.942 1.00 45.88 182 ALA A C 1
ATOM 1511 O O . ALA A 1 182 ? 4.628 40.862 -1.827 1.00 45.88 182 ALA A O 1
#